Protein AF-A0A227IZM8-F1 (afdb_monomer_lite)

Radius of gyration: 17.59 Å; chains: 1; bounding box: 31×34×51 Å

Organism: Vibrio parahaemolyticus (NCBI:txid670)

pLDDT: mean 95.4, std 5.07, range [63.09, 98.56]

InterPro domains:
  IPR001900 Ribonuclease II/R [PF00773] (30-90)
  IPR012340 Nucleic acid-binding, OB-fold [SSF50249] (1-90)
  IPR050180 RNR Ribonuclease [PTHR23355] (1-90)

Foldseek 3Di:
DPADPDDDPQQVVLVVVDDPDDDPVNCPPDDDPVVAPWDADDDPPDDDRFWTKGKDADPVRDMDIDIDGPPVCVSDPPPGSNNVVVVVRD

Secondary structure (DSSP, 8-state):
--------HHHHHHHHTS-SS--GGGGTTS---TTS--B----TT-----EEEEEEE-TTS-EEEEEEE--HHHHS-TTSHHHHHHHHH-

Structure (mmCIF, N/CA/C/O backbone):
data_AF-A0A227IZM8-F1
#
_entry.id   AF-A0A227IZM8-F1
#
loop_
_atom_site.group_PDB
_atom_site.id
_atom_site.type_symbol
_atom_site.label_atom_id
_atom_site.label_alt_id
_atom_site.label_comp_id
_atom_site.label_asym_id
_atom_site.label_entity_id
_atom_site.label_seq_id
_atom_site.pdbx_PDB_ins_code
_atom_site.Cartn_x
_atom_site.Cartn_y
_atom_site.Cartn_z
_atom_site.occupancy
_atom_site.B_iso_or_equiv
_atom_site.auth_seq_id
_atom_site.auth_comp_id
_atom_site.auth_asym_id
_atom_site.auth_atom_id
_atom_site.pdbx_PDB_model_num
ATOM 1 N N . HIS A 1 1 ? 13.481 17.273 -20.364 1.00 63.09 1 HIS A N 1
ATOM 2 C CA . HIS A 1 1 ? 14.270 16.994 -19.147 1.00 63.09 1 HIS A CA 1
ATOM 3 C C . HIS A 1 1 ? 14.918 15.599 -19.128 1.00 63.09 1 HIS A C 1
ATOM 5 O O . HIS A 1 1 ? 15.300 15.165 -18.060 1.00 63.09 1 HIS A O 1
ATOM 11 N N . GLY A 1 2 ? 15.102 14.901 -20.264 1.00 77.00 2 GLY A N 1
ATOM 12 C CA . GLY A 1 2 ? 15.825 13.612 -20.278 1.00 77.00 2 GLY A CA 1
ATOM 13 C C . GLY A 1 2 ? 15.143 12.447 -19.542 1.00 77.00 2 GLY A C 1
ATOM 14 O O . GLY A 1 2 ? 15.773 11.418 -19.356 1.00 77.00 2 GLY A O 1
ATOM 15 N N . ILE A 1 3 ? 13.878 12.608 -19.139 1.00 79.00 3 ILE A N 1
ATOM 16 C CA . ILE A 1 3 ? 13.084 11.580 -18.458 1.00 79.00 3 ILE A CA 1
ATOM 17 C C . ILE A 1 3 ? 12.716 10.497 -19.473 1.00 79.00 3 ILE A C 1
ATOM 19 O O . ILE A 1 3 ? 12.194 10.817 -20.544 1.00 79.00 3 ILE A O 1
ATOM 23 N N . ASN A 1 4 ? 12.987 9.239 -19.129 1.00 83.00 4 ASN A N 1
ATOM 24 C CA . ASN A 1 4 ? 12.561 8.089 -19.915 1.00 83.00 4 ASN A CA 1
ATOM 25 C C . ASN A 1 4 ? 11.097 7.755 -19.591 1.00 83.00 4 ASN A C 1
ATOM 27 O O . ASN A 1 4 ? 10.762 7.393 -18.464 1.00 83.00 4 ASN A O 1
ATOM 31 N N . ASP A 1 5 ? 10.216 7.879 -20.577 1.00 89.12 5 ASP A N 1
ATOM 32 C CA . ASP A 1 5 ? 8.787 7.575 -20.463 1.00 89.12 5 ASP A CA 1
ATOM 33 C C . ASP A 1 5 ? 8.453 6.117 -20.814 1.00 89.12 5 ASP A C 1
ATOM 35 O O . ASP A 1 5 ? 7.304 5.692 -20.685 1.00 89.12 5 ASP A O 1
ATOM 39 N N . LYS A 1 6 ? 9.450 5.334 -21.239 1.00 93.81 6 LYS A N 1
ATOM 40 C CA . LYS A 1 6 ? 9.298 3.925 -21.602 1.00 93.81 6 LYS A CA 1
ATOM 41 C C . LYS A 1 6 ? 9.875 3.024 -20.530 1.00 93.81 6 LYS A C 1
ATOM 43 O O . LYS A 1 6 ? 10.868 3.365 -19.899 1.00 93.81 6 LYS A O 1
ATOM 48 N N . TRP A 1 7 ? 9.256 1.863 -20.378 1.00 95.44 7 TRP A N 1
ATOM 49 C CA . TRP A 1 7 ? 9.699 0.804 -19.484 1.00 95.44 7 TRP A CA 1
ATOM 50 C C . TRP A 1 7 ? 10.363 -0.302 -20.294 1.00 95.44 7 TRP A C 1
ATOM 52 O O . TRP A 1 7 ? 9.838 -0.706 -21.338 1.00 95.44 7 TRP A O 1
ATOM 62 N N . ASP A 1 8 ? 11.499 -0.792 -19.811 1.00 95.88 8 ASP A N 1
ATOM 63 C CA . ASP A 1 8 ? 12.181 -1.925 -20.423 1.00 95.88 8 ASP A CA 1
ATOM 64 C C . ASP A 1 8 ? 11.382 -3.217 -20.231 1.00 95.88 8 ASP A C 1
ATOM 66 O O . ASP A 1 8 ? 10.613 -3.378 -19.279 1.00 95.88 8 ASP A O 1
ATOM 70 N N . LYS A 1 9 ? 11.572 -4.167 -21.153 1.00 97.25 9 LYS A N 1
ATOM 71 C CA . LYS A 1 9 ? 10.835 -5.434 -21.141 1.00 97.25 9 LYS A CA 1
ATOM 72 C C . LYS A 1 9 ? 11.017 -6.194 -19.825 1.00 97.25 9 LYS A C 1
ATOM 74 O O . LYS A 1 9 ? 10.030 -6.665 -19.276 1.00 97.25 9 LYS A O 1
ATOM 79 N N . ASP A 1 10 ? 12.241 -6.267 -19.310 1.00 96.88 10 ASP A N 1
ATOM 80 C CA . ASP A 1 10 ? 12.535 -7.015 -18.083 1.00 96.88 10 ASP A CA 1
ATOM 81 C C . ASP A 1 10 ? 11.818 -6.415 -16.858 1.00 96.88 10 ASP A C 1
ATOM 83 O O . ASP A 1 10 ? 11.393 -7.146 -15.966 1.00 96.88 10 ASP A O 1
ATOM 87 N N . VAL A 1 11 ? 11.606 -5.092 -16.845 1.00 97.12 11 VAL A N 1
ATOM 88 C CA . VAL A 1 11 ? 10.834 -4.388 -15.806 1.00 97.12 11 VAL A CA 1
ATOM 89 C C . VAL A 1 11 ? 9.350 -4.745 -15.907 1.00 97.12 11 VAL A C 1
ATOM 91 O O . VAL A 1 11 ? 8.713 -5.068 -14.904 1.00 97.12 11 VAL A O 1
ATOM 94 N N . LEU A 1 12 ? 8.795 -4.726 -17.123 1.00 97.12 12 LEU A N 1
ATOM 95 C CA . LEU A 1 12 ? 7.395 -5.085 -17.368 1.00 97.12 12 LEU A CA 1
ATOM 96 C C . LEU A 1 12 ? 7.113 -6.557 -17.053 1.00 97.12 12 LEU A C 1
ATOM 98 O O . LEU A 1 12 ? 6.077 -6.863 -16.461 1.00 97.12 12 LEU A O 1
ATOM 102 N N . ASP A 1 13 ? 8.025 -7.455 -17.423 1.00 97.19 13 ASP A N 1
ATOM 103 C CA . ASP A 1 13 ? 7.914 -8.886 -17.149 1.00 97.19 13 ASP A CA 1
ATOM 104 C C . ASP A 1 13 ? 7.992 -9.148 -15.630 1.00 97.19 13 ASP A C 1
ATOM 106 O O . ASP A 1 13 ? 7.179 -9.909 -15.103 1.00 97.19 13 ASP A O 1
ATOM 110 N N . ALA A 1 14 ? 8.889 -8.460 -14.906 1.00 96.44 14 ALA A N 1
ATOM 111 C CA . ALA A 1 14 ? 8.975 -8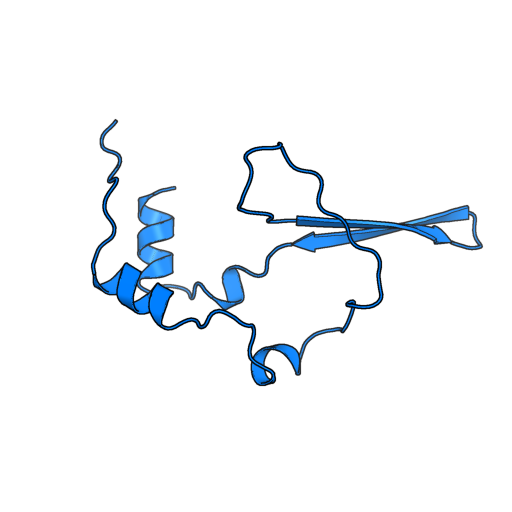.536 -13.445 1.00 96.44 14 ALA A CA 1
ATOM 112 C C . ALA A 1 14 ? 7.695 -8.035 -12.754 1.00 96.44 14 ALA A C 1
ATOM 114 O O . ALA A 1 14 ? 7.178 -8.708 -11.863 1.00 96.44 14 ALA A O 1
ATOM 115 N N . ALA A 1 15 ? 7.139 -6.900 -13.189 1.00 96.00 15 ALA A N 1
ATOM 116 C CA . ALA A 1 15 ? 5.882 -6.378 -12.648 1.00 96.00 15 ALA A CA 1
ATOM 117 C C . ALA A 1 15 ? 4.692 -7.306 -12.949 1.00 96.00 15 ALA A C 1
ATOM 119 O O . ALA A 1 15 ? 3.872 -7.573 -12.074 1.00 96.00 15 ALA A O 1
ATOM 120 N N . SER A 1 16 ? 4.615 -7.834 -14.173 1.00 95.50 16 SER A N 1
ATOM 121 C CA . SER A 1 16 ? 3.520 -8.709 -14.619 1.00 95.50 16 SER A CA 1
ATOM 122 C C . SER A 1 16 ? 3.547 -10.093 -13.968 1.00 95.50 16 SER A C 1
ATOM 124 O O . SER A 1 16 ? 2.551 -10.815 -14.023 1.00 95.50 16 SER A O 1
ATOM 126 N N . ALA A 1 17 ? 4.674 -10.483 -13.365 1.00 94.56 17 ALA A N 1
ATOM 127 C CA . ALA A 1 17 ? 4.769 -11.705 -12.577 1.00 94.56 17 ALA A CA 1
ATOM 128 C C . ALA A 1 17 ? 3.943 -11.625 -11.283 1.00 94.56 17 ALA A C 1
ATOM 130 O O . ALA A 1 17 ? 3.546 -12.664 -10.750 1.00 94.56 17 ALA A O 1
ATOM 131 N N . PHE A 1 18 ? 3.653 -10.416 -10.793 1.00 92.56 18 PHE A N 1
ATOM 132 C CA . PHE A 1 18 ? 2.706 -10.222 -9.704 1.00 92.56 18 PHE A CA 1
ATOM 133 C C . PHE A 1 18 ? 1.269 -10.330 -10.227 1.00 92.56 18 PHE A C 1
ATOM 135 O O . PHE A 1 18 ? 0.894 -9.739 -11.239 1.00 92.56 18 PHE A O 1
ATOM 142 N N . GLY A 1 19 ? 0.448 -11.117 -9.531 1.00 90.81 19 GLY A N 1
ATOM 143 C CA . GLY A 1 19 ? -0.968 -11.263 -9.852 1.00 90.81 19 GLY A CA 1
ATOM 144 C C . GLY A 1 19 ? -1.803 -10.049 -9.434 1.00 90.81 19 GLY A C 1
ATOM 145 O O . GLY A 1 19 ? -1.325 -9.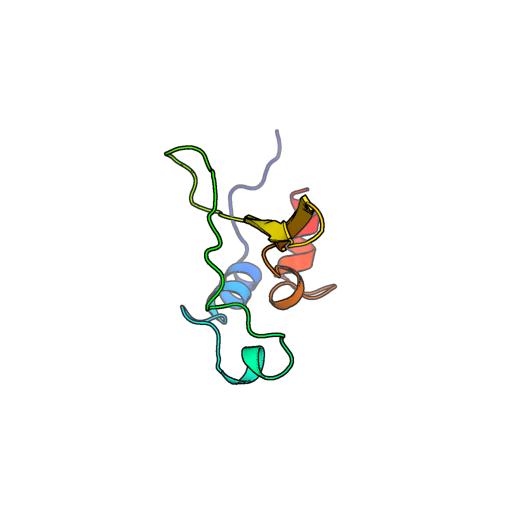096 -8.828 1.00 90.81 19 GLY A O 1
ATOM 146 N N . SER A 1 20 ? -3.108 -10.113 -9.692 1.00 93.69 20 SER A N 1
ATOM 147 C CA . SER A 1 20 ? -4.055 -9.057 -9.305 1.00 93.69 20 SER A CA 1
ATOM 148 C C . SER A 1 20 ? -4.513 -9.130 -7.842 1.00 93.69 20 SER A C 1
ATOM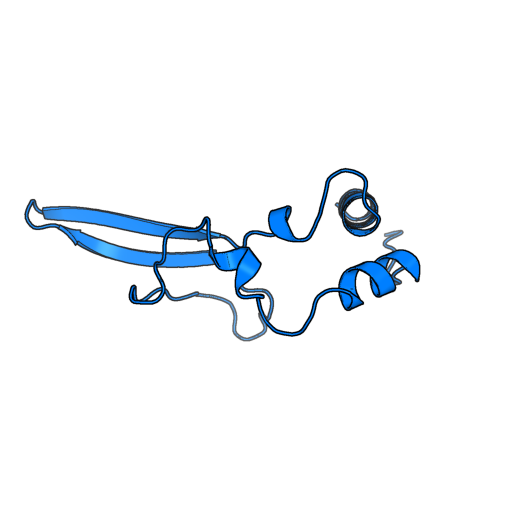 150 O O . SER A 1 20 ? -5.427 -8.402 -7.458 1.00 93.69 20 SER A O 1
ATOM 152 N N . GLN A 1 21 ? -3.984 -10.066 -7.050 1.00 95.62 21 GLN A N 1
ATOM 153 C CA . GLN A 1 21 ? -4.392 -10.342 -5.671 1.00 95.62 21 GLN A CA 1
ATOM 154 C C . GLN A 1 21 ? -3.171 -10.712 -4.827 1.00 95.62 21 GLN A C 1
ATOM 156 O O . GLN A 1 21 ? -2.262 -11.379 -5.314 1.00 95.62 21 GLN A O 1
ATOM 161 N N . VAL A 1 22 ? -3.195 -10.339 -3.545 1.00 95.75 22 VAL A N 1
ATOM 162 C CA . VAL A 1 22 ? -2.178 -10.760 -2.571 1.00 95.75 22 VAL A CA 1
ATOM 163 C C . VAL A 1 22 ? -2.377 -12.237 -2.237 1.00 95.75 22 VAL A C 1
ATOM 165 O O . VAL A 1 22 ? -3.457 -12.628 -1.776 1.00 95.75 22 VAL A O 1
ATOM 168 N N . GLU A 1 23 ? -1.340 -13.049 -2.431 1.00 95.12 23 GLU A N 1
ATOM 169 C CA . GLU A 1 23 ? -1.391 -14.486 -2.162 1.00 95.12 23 GLU A CA 1
ATOM 170 C C . GLU A 1 23 ? -1.499 -14.786 -0.656 1.00 95.12 23 GLU A C 1
ATOM 172 O O . GLU A 1 23 ? -0.986 -14.055 0.190 1.00 95.12 23 GLU A O 1
ATOM 177 N N . GLU A 1 24 ? -2.140 -15.901 -0.288 1.00 95.31 24 GLU A N 1
ATOM 178 C CA . GLU A 1 24 ? -2.328 -16.278 1.127 1.00 95.31 24 GLU A CA 1
ATOM 179 C C . GLU A 1 24 ? -1.004 -16.517 1.868 1.00 95.31 24 GLU A C 1
ATOM 181 O O . GLU A 1 24 ? -0.874 -16.194 3.053 1.00 95.31 24 GLU A O 1
ATOM 186 N N . LYS A 1 25 ? 0.018 -17.025 1.168 1.00 94.94 25 LYS A N 1
ATOM 187 C CA . LYS A 1 25 ? 1.352 -17.211 1.756 1.00 94.94 25 LYS A CA 1
ATOM 188 C C . LYS A 1 25 ? 1.965 -15.888 2.226 1.00 94.94 25 LYS A C 1
ATOM 190 O O . LYS A 1 25 ? 2.585 -15.858 3.287 1.00 94.94 25 LYS A O 1
ATOM 195 N N . ASP A 1 26 ? 1.714 -14.791 1.514 1.00 94.88 26 ASP A N 1
ATOM 196 C CA . ASP A 1 26 ? 2.307 -13.482 1.805 1.00 94.88 26 ASP A CA 1
ATOM 197 C C . ASP A 1 26 ? 1.613 -12.777 2.989 1.00 94.88 26 ASP A C 1
ATOM 199 O O . ASP A 1 26 ? 2.109 -11.769 3.502 1.00 94.88 26 ASP A O 1
ATOM 203 N N . LYS A 1 27 ? 0.498 -13.344 3.480 1.00 96.31 27 LYS A N 1
ATOM 204 C CA . LYS A 1 27 ? -0.259 -12.879 4.658 1.00 96.31 27 LYS A CA 1
ATOM 205 C C . LYS A 1 27 ? 0.170 -13.561 5.962 1.00 96.31 27 LYS A C 1
ATOM 207 O O . LYS A 1 27 ? -0.043 -13.006 7.035 1.00 96.31 27 LYS A O 1
ATOM 212 N N . THR A 1 28 ? 0.793 -14.742 5.895 1.00 93.19 28 THR A N 1
ATOM 213 C CA . THR A 1 28 ? 0.966 -15.649 7.053 1.00 93.19 28 THR A CA 1
ATOM 214 C C . THR A 1 28 ? 1.821 -15.069 8.191 1.00 93.19 28 THR A C 1
ATOM 216 O O . THR A 1 28 ? 1.607 -15.403 9.353 1.00 93.19 28 THR A O 1
ATOM 219 N N . SER A 1 29 ? 2.776 -14.185 7.897 1.00 93.38 29 SER A N 1
ATOM 220 C CA . SER A 1 29 ? 3.671 -13.583 8.903 1.00 93.38 29 SER A CA 1
ATOM 221 C C . SER A 1 29 ? 3.339 -12.122 9.224 1.00 93.38 29 SER A C 1
ATOM 223 O O . SER A 1 29 ? 4.204 -11.384 9.695 1.00 93.38 29 SER A O 1
ATOM 225 N N . ARG A 1 30 ? 2.103 -11.688 8.954 1.00 96.81 30 ARG A N 1
ATOM 226 C CA . ARG A 1 30 ? 1.649 -10.308 9.163 1.00 96.81 30 ARG A CA 1
ATOM 227 C C . ARG A 1 30 ? 0.623 -10.236 10.288 1.00 96.81 30 ARG A C 1
ATOM 229 O O . ARG A 1 30 ? -0.111 -11.185 10.544 1.00 96.81 30 ARG A O 1
ATOM 236 N N . VAL A 1 31 ? 0.570 -9.085 10.952 1.00 97.12 31 VAL A N 1
ATOM 237 C CA . VAL A 1 31 ? -0.518 -8.785 11.886 1.00 97.12 31 VAL A CA 1
ATOM 238 C C . VAL A 1 31 ? -1.768 -8.469 11.073 1.00 97.12 31 VAL A C 1
ATOM 240 O O . VAL A 1 31 ? -1.713 -7.660 10.148 1.00 97.12 31 VAL A O 1
ATOM 243 N N . ASP A 1 32 ? -2.880 -9.113 11.412 1.00 97.44 32 ASP A N 1
ATOM 244 C CA . ASP A 1 32 ? -4.149 -8.891 10.732 1.00 97.44 32 ASP A CA 1
ATOM 245 C C . ASP A 1 32 ? -4.878 -7.680 11.321 1.00 97.44 32 ASP A C 1
ATOM 247 O O . ASP A 1 32 ? -5.267 -7.678 12.489 1.00 97.44 32 ASP A O 1
ATOM 251 N N . TYR A 1 33 ? -5.050 -6.648 10.498 1.00 97.50 33 TYR A N 1
ATOM 252 C CA . TYR A 1 33 ? -5.766 -5.423 10.846 1.00 97.50 33 TYR A CA 1
ATOM 253 C C . TYR A 1 33 ? -6.972 -5.157 9.938 1.00 97.50 33 TYR A C 1
ATOM 255 O O . TYR A 1 33 ? -7.475 -4.036 9.914 1.00 97.50 33 TYR A O 1
ATOM 263 N N . ARG A 1 34 ? -7.452 -6.160 9.192 1.00 97.25 34 ARG A N 1
ATOM 264 C CA . ARG A 1 34 ? -8.540 -5.983 8.211 1.00 97.25 34 ARG A CA 1
ATOM 265 C C . ARG A 1 34 ? -9.866 -5.521 8.824 1.00 97.25 34 ARG A C 1
ATOM 267 O O . ARG A 1 34 ? -10.660 -4.907 8.124 1.00 97.25 34 ARG A O 1
ATOM 274 N N . ASP A 1 35 ? -10.078 -5.778 10.113 1.00 97.94 35 ASP A N 1
ATOM 275 C CA . ASP A 1 35 ? -11.276 -5.350 10.846 1.00 97.94 35 ASP A CA 1
ATOM 276 C C . ASP A 1 35 ? -11.194 -3.899 11.363 1.00 97.94 35 ASP A C 1
ATOM 278 O O . ASP A 1 35 ? -12.180 -3.368 11.879 1.00 97.94 35 ASP A O 1
ATOM 282 N N . LEU A 1 36 ? -10.031 -3.240 11.260 1.00 97.81 36 LEU A N 1
ATOM 283 C CA . LEU A 1 36 ? -9.892 -1.831 11.630 1.00 97.81 36 LEU A CA 1
ATOM 284 C C . LEU A 1 36 ? -10.363 -0.929 10.477 1.00 97.81 36 LEU A C 1
ATOM 286 O O . LEU A 1 36 ? -10.002 -1.180 9.325 1.00 97.81 36 LEU A O 1
ATOM 290 N N . PRO A 1 37 ? -11.116 0.151 10.756 1.00 97.88 37 PRO A N 1
ATOM 291 C CA . PRO A 1 37 ? -11.695 1.002 9.721 1.00 97.88 37 PRO A CA 1
ATOM 292 C C . PRO A 1 37 ? -10.674 2.030 9.213 1.00 97.88 37 PRO A C 1
ATOM 294 O O . PRO A 1 37 ? -10.806 3.232 9.440 1.00 97.88 37 PRO A O 1
ATOM 297 N N . PHE A 1 38 ? -9.632 1.540 8.545 1.00 98.56 38 PHE A N 1
ATOM 298 C CA . PHE A 1 38 ? -8.690 2.377 7.812 1.00 98.56 38 PHE A CA 1
ATOM 299 C C . PHE A 1 38 ? -9.379 3.111 6.661 1.00 98.56 38 PHE A C 1
ATOM 301 O O . PHE A 1 38 ? -10.248 2.558 5.984 1.00 98.56 38 PHE A O 1
ATOM 308 N N . VAL A 1 39 ? -8.947 4.345 6.422 1.00 98.19 39 VAL A N 1
ATOM 309 C CA . VAL A 1 39 ? -9.334 5.152 5.260 1.00 98.19 39 VAL A CA 1
ATOM 310 C C . VAL A 1 39 ? -8.091 5.752 4.615 1.00 98.19 39 VAL A C 1
ATOM 312 O O . VAL A 1 39 ? -7.106 6.008 5.309 1.00 98.19 39 VAL A O 1
ATOM 315 N N . THR A 1 40 ? -8.154 6.001 3.310 1.00 98.31 40 THR A N 1
ATOM 316 C CA . THR A 1 40 ? -7.194 6.849 2.590 1.00 98.31 40 THR A CA 1
ATOM 317 C C . THR A 1 40 ? -7.873 8.185 2.281 1.00 98.31 40 THR A C 1
ATOM 319 O O . THR A 1 40 ? -9.109 8.270 2.250 1.00 98.31 40 THR A O 1
ATOM 322 N N . ILE A 1 41 ? -7.093 9.257 2.172 1.00 97.81 41 ILE A N 1
ATOM 323 C CA . ILE A 1 41 ? -7.602 10.610 1.928 1.00 97.81 41 ILE A CA 1
ATOM 324 C C . ILE A 1 41 ? -6.714 11.238 0.862 1.00 97.81 41 ILE A C 1
ATOM 326 O O . ILE A 1 41 ? -5.663 11.797 1.165 1.00 97.81 41 ILE A O 1
ATOM 330 N N . ASP A 1 42 ? -7.174 11.162 -0.380 1.00 97.38 42 ASP A N 1
ATOM 331 C CA . ASP A 1 42 ? -6.387 11.475 -1.567 1.00 97.38 42 ASP A CA 1
ATOM 332 C C . ASP A 1 42 ? -7.149 12.434 -2.490 1.00 97.38 42 ASP A C 1
ATOM 334 O O . ASP A 1 42 ? -8.342 12.690 -2.306 1.00 97.38 42 ASP A O 1
ATOM 338 N N . GLY A 1 43 ? -6.458 12.990 -3.487 1.00 97.38 43 GLY A N 1
ATOM 339 C CA . GLY A 1 43 ? -7.107 13.792 -4.526 1.00 97.38 43 GLY A CA 1
ATOM 340 C C . GLY A 1 43 ? -7.979 12.939 -5.453 1.00 97.38 43 GLY A C 1
ATOM 341 O O . GLY A 1 43 ? -7.683 11.771 -5.681 1.00 97.38 43 GLY A O 1
ATOM 342 N N . ASP A 1 44 ? -9.011 13.545 -6.044 1.00 96.31 44 ASP A N 1
ATOM 343 C CA . ASP A 1 44 ? -10.019 12.843 -6.861 1.00 96.31 44 ASP A CA 1
ATOM 344 C C . ASP A 1 44 ? -9.438 12.037 -8.045 1.00 96.31 44 ASP A C 1
ATOM 346 O O . ASP A 1 44 ? -10.034 11.048 -8.471 1.00 96.31 44 ASP A O 1
ATOM 350 N N . ASP A 1 45 ? -8.275 12.441 -8.569 1.00 96.25 45 ASP A N 1
ATOM 351 C CA . ASP A 1 45 ? -7.600 11.789 -9.701 1.00 96.25 45 ASP A CA 1
ATOM 352 C C . ASP A 1 45 ? -6.523 10.762 -9.283 1.00 96.25 45 ASP A C 1
ATOM 354 O O . ASP A 1 45 ? -5.905 10.135 -10.154 1.00 96.25 45 ASP A O 1
ATOM 358 N N . ALA A 1 46 ? -6.274 10.589 -7.979 1.00 95.69 46 ALA A N 1
ATOM 359 C CA . ALA A 1 46 ? -5.255 9.677 -7.459 1.00 95.69 46 ALA A CA 1
ATOM 360 C C . ALA A 1 46 ? -5.631 8.204 -7.694 1.00 95.69 46 ALA A C 1
ATOM 362 O O . ALA A 1 46 ? -6.805 7.821 -7.668 1.00 95.69 46 ALA A O 1
ATOM 363 N N . LYS A 1 47 ? -4.623 7.363 -7.946 1.00 93.00 47 LYS A N 1
ATOM 364 C CA . LYS A 1 47 ? -4.802 5.912 -8.187 1.00 93.00 47 LYS A CA 1
ATOM 365 C C . LYS A 1 47 ? -3.829 5.041 -7.392 1.00 93.00 47 LYS A C 1
ATOM 367 O O . LYS A 1 47 ? -3.945 3.817 -7.409 1.00 93.00 47 LYS A O 1
ATOM 372 N N . ASP A 1 48 ? -2.880 5.681 -6.738 1.00 94.62 48 ASP A N 1
ATOM 373 C CA . ASP A 1 48 ? -1.723 5.176 -6.025 1.00 94.62 48 ASP A CA 1
ATOM 374 C C . ASP A 1 48 ? -1.860 5.550 -4.545 1.00 94.62 48 ASP A C 1
ATOM 376 O O . ASP A 1 48 ? -1.284 6.515 -4.061 1.00 94.62 48 ASP A O 1
ATOM 380 N N . PHE A 1 49 ? -2.708 4.802 -3.835 1.00 95.31 49 PHE A N 1
ATOM 381 C CA . PHE A 1 49 ? -2.974 5.029 -2.415 1.00 95.31 49 PHE A CA 1
ATOM 382 C C . PHE A 1 49 ? -1.880 4.378 -1.560 1.00 95.31 49 PHE A C 1
ATOM 384 O O . PHE A 1 49 ? -1.951 3.185 -1.242 1.00 95.31 49 PHE A O 1
ATOM 391 N N . ASP A 1 50 ? -0.856 5.156 -1.214 1.00 97.06 50 ASP A N 1
ATOM 392 C CA . ASP A 1 50 ? 0.333 4.663 -0.509 1.00 97.06 50 ASP A CA 1
ATOM 393 C C . ASP A 1 50 ? 0.168 4.591 1.011 1.00 97.06 50 ASP A C 1
ATOM 395 O O . ASP A 1 50 ? 0.925 3.881 1.679 1.00 97.06 50 ASP A O 1
ATOM 399 N N . ASP A 1 51 ? -0.815 5.288 1.576 1.00 97.94 51 ASP A N 1
ATOM 400 C CA . ASP A 1 51 ? -1.066 5.302 3.010 1.00 97.94 51 ASP A CA 1
ATOM 401 C C . ASP A 1 51 ? -2.547 5.205 3.383 1.00 97.94 51 ASP A C 1
ATOM 403 O O . ASP A 1 51 ? -3.453 5.535 2.621 1.00 97.94 51 ASP A O 1
ATOM 407 N N . ALA A 1 52 ? -2.790 4.706 4.594 1.00 98.50 52 ALA A N 1
ATOM 408 C CA . ALA A 1 52 ? -4.103 4.664 5.211 1.00 98.50 52 ALA A CA 1
ATOM 409 C C . ALA A 1 52 ? -4.007 4.980 6.704 1.00 98.50 52 ALA A C 1
ATOM 411 O O . ALA A 1 52 ? -3.082 4.551 7.403 1.00 98.50 52 ALA A O 1
ATOM 412 N N . VAL A 1 53 ? -5.006 5.687 7.227 1.00 98.50 53 VAL A N 1
ATOM 413 C CA . VAL A 1 53 ? -5.036 6.141 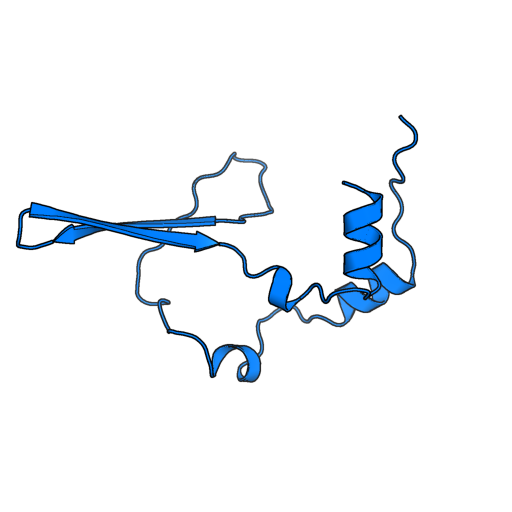8.620 1.00 98.50 53 VAL A CA 1
ATOM 414 C C . VAL A 1 53 ? -6.262 5.627 9.362 1.00 98.50 53 VAL A C 1
ATOM 416 O O . VAL A 1 53 ? -7.356 5.512 8.812 1.00 98.50 53 VAL A O 1
ATOM 419 N N . TYR A 1 54 ? -6.078 5.326 10.644 1.00 98.56 54 TYR A N 1
ATOM 420 C CA . TYR A 1 54 ? -7.164 5.026 11.574 1.00 98.56 54 TYR A CA 1
ATOM 421 C C . TYR A 1 54 ? -6.804 5.544 12.965 1.00 98.56 54 TYR A C 1
ATOM 423 O O . TYR A 1 54 ? -5.728 5.250 13.486 1.00 98.56 54 TYR A O 1
ATOM 431 N N . GLY A 1 55 ? -7.702 6.307 13.584 1.00 97.81 55 GLY A N 1
ATOM 432 C CA . GLY A 1 55 ? -7.495 6.867 14.915 1.00 97.81 55 GLY A CA 1
ATOM 433 C C . GLY A 1 55 ? -8.715 6.688 15.807 1.00 97.81 55 GLY A C 1
ATOM 434 O O . GLY A 1 55 ? -9.843 6.883 15.361 1.00 97.81 55 GLY A O 1
ATOM 435 N N . TYR A 1 56 ? -8.491 6.363 17.080 1.00 97.62 56 TYR A N 1
ATOM 436 C CA . TYR A 1 56 ? -9.546 6.340 18.095 1.00 97.62 56 TYR A CA 1
ATOM 437 C C . TYR A 1 56 ? -9.032 6.819 19.456 1.00 97.62 56 TYR A C 1
ATOM 439 O O . TYR A 1 56 ? -7.839 6.722 19.764 1.00 97.62 56 TYR A O 1
ATOM 447 N N . GLN A 1 57 ? -9.946 7.339 20.276 1.00 98.06 57 GLN A N 1
ATOM 448 C CA . GLN A 1 57 ? -9.648 7.733 21.648 1.00 98.06 57 GLN A CA 1
ATOM 449 C C . GLN A 1 57 ? -9.718 6.512 22.574 1.00 98.06 57 GLN A C 1
ATOM 451 O O . GLN A 1 57 ? -10.663 5.729 22.526 1.00 98.06 57 GLN A O 1
ATOM 456 N N . MET A 1 58 ? -8.701 6.346 23.408 1.00 97.75 58 MET A N 1
ATOM 457 C CA . MET A 1 58 ? -8.599 5.309 24.429 1.00 97.75 58 MET A CA 1
ATOM 458 C C . MET A 1 58 ? -9.323 5.734 25.715 1.00 97.75 58 MET A C 1
ATOM 460 O O . MET A 1 58 ? -9.518 6.924 25.964 1.00 97.75 58 MET A O 1
ATOM 464 N N . ASP A 1 59 ? -9.630 4.770 26.586 1.00 97.19 59 ASP A N 1
ATOM 465 C CA . ASP A 1 59 ? -10.344 4.997 27.857 1.00 97.19 59 ASP A CA 1
ATOM 466 C C . ASP A 1 59 ? -9.661 6.014 28.787 1.00 97.19 59 ASP A C 1
ATOM 468 O O . ASP A 1 59 ? -10.310 6.677 29.592 1.00 97.19 59 ASP A O 1
ATOM 472 N N . ASN A 1 60 ? -8.339 6.167 28.674 1.00 97.00 60 ASN A N 1
ATOM 473 C CA . ASN A 1 60 ? -7.550 7.128 29.447 1.00 97.00 60 ASN A CA 1
ATOM 474 C C . ASN A 1 60 ? -7.531 8.547 28.839 1.00 97.00 60 ASN A C 1
ATOM 476 O O . ASN A 1 60 ? -6.765 9.399 29.291 1.00 97.00 60 ASN A O 1
ATOM 480 N N . GLY A 1 61 ? -8.328 8.795 27.797 1.00 97.31 61 GLY A N 1
ATOM 481 C CA . GLY A 1 61 ? -8.431 10.076 27.103 1.00 97.31 61 GLY A CA 1
ATOM 482 C C . GLY A 1 61 ? -7.339 10.339 26.060 1.00 97.31 61 GLY A C 1
ATOM 483 O O . GLY A 1 61 ? -7.436 11.338 25.344 1.00 97.31 61 GLY A O 1
ATOM 484 N N . GLN A 1 62 ? -6.329 9.470 25.935 1.00 98.25 62 GLN A N 1
ATOM 485 C CA . GLN A 1 62 ? -5.291 9.570 24.903 1.00 98.25 62 GLN A CA 1
ATOM 486 C C . GLN A 1 62 ? -5.789 9.040 23.555 1.00 98.25 62 GLN A C 1
ATOM 488 O O . GLN A 1 62 ? -6.779 8.321 23.488 1.00 98.25 62 GLN A O 1
ATOM 493 N N . TRP A 1 63 ? -5.084 9.364 22.474 1.00 97.88 63 TRP A N 1
ATOM 494 C CA . TRP A 1 63 ? -5.383 8.839 21.144 1.00 97.88 63 TRP A CA 1
ATOM 495 C C . TRP A 1 63 ? -4.414 7.735 20.757 1.00 97.88 63 TRP A C 1
ATOM 497 O O . TRP A 1 63 ? -3.210 7.838 21.000 1.00 97.88 63 TRP A O 1
ATOM 507 N N . LYS A 1 64 ? -4.943 6.714 20.087 1.00 98.00 64 LYS A N 1
ATOM 508 C CA . LYS A 1 64 ? -4.144 5.756 19.334 1.00 98.00 64 LYS A CA 1
ATOM 509 C C . LYS A 1 64 ? -4.342 6.028 17.852 1.00 98.00 64 LYS A C 1
ATOM 511 O O . LYS A 1 64 ? -5.474 6.017 17.378 1.00 98.00 64 LYS A O 1
ATOM 516 N N . LEU A 1 65 ? -3.239 6.262 17.151 1.00 98.12 65 LEU A N 1
ATOM 517 C CA . LEU A 1 65 ? -3.198 6.456 15.707 1.00 98.12 65 LEU A CA 1
ATOM 518 C C . LEU A 1 65 ? -2.462 5.282 15.066 1.00 98.12 65 LEU A C 1
ATOM 520 O O . LEU A 1 65 ? -1.378 4.902 15.510 1.00 98.12 65 LEU A O 1
ATOM 524 N N . PHE A 1 66 ? -3.052 4.742 14.012 1.00 98.50 66 PHE A N 1
ATOM 525 C CA . PHE A 1 66 ? -2.417 3.836 13.076 1.00 98.50 66 PHE A CA 1
ATOM 526 C C . PHE A 1 66 ? -2.167 4.582 11.772 1.00 98.50 66 PHE A C 1
ATOM 528 O O . PHE A 1 66 ? -3.057 5.264 11.265 1.00 98.50 66 PHE A O 1
ATOM 535 N N . VAL A 1 67 ? -0.962 4.403 11.241 1.00 98.38 67 VAL A N 1
ATOM 536 C CA . VAL A 1 67 ? -0.575 4.812 9.893 1.00 98.38 67 VAL A CA 1
ATOM 537 C C . VAL A 1 67 ? -0.075 3.549 9.204 1.00 98.38 67 VAL A C 1
ATOM 539 O O . VAL A 1 67 ? 0.939 2.982 9.615 1.00 98.38 67 VAL A O 1
ATOM 542 N N . ALA A 1 68 ? -0.836 3.054 8.236 1.00 98.38 68 ALA A N 1
ATOM 543 C CA . ALA A 1 68 ? -0.474 1.915 7.407 1.00 98.38 68 ALA A CA 1
ATOM 544 C C . ALA A 1 68 ? 0.116 2.444 6.101 1.00 98.38 68 ALA A C 1
ATOM 546 O O . ALA A 1 68 ? -0.502 3.287 5.469 1.00 98.38 68 ALA A O 1
ATOM 547 N N . ILE A 1 69 ? 1.295 1.960 5.718 1.00 98.31 69 ILE A N 1
ATOM 548 C CA . ILE A 1 69 ? 1.979 2.343 4.477 1.00 98.31 69 ILE A CA 1
ATOM 549 C C . ILE A 1 69 ? 2.020 1.126 3.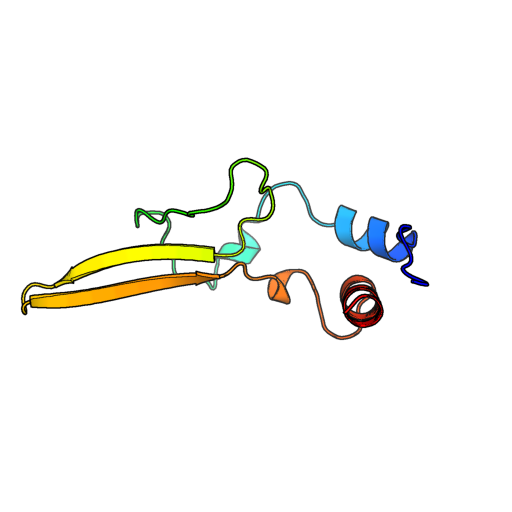555 1.00 98.31 69 ILE A C 1
ATOM 551 O O . ILE A 1 69 ? 2.205 -0.000 4.034 1.00 98.31 69 ILE A O 1
ATOM 555 N N . ALA A 1 70 ? 1.865 1.344 2.252 1.00 97.81 70 ALA A N 1
ATOM 556 C CA . ALA A 1 70 ? 2.044 0.328 1.231 1.00 97.81 70 ALA A CA 1
ATOM 557 C C . ALA A 1 70 ? 3.416 -0.344 1.389 1.00 97.81 70 ALA A C 1
ATOM 559 O O . ALA A 1 70 ? 4.466 0.299 1.418 1.00 97.81 70 ALA A O 1
ATOM 560 N N . ASP A 1 71 ? 3.419 -1.671 1.497 1.00 97.31 71 ASP A N 1
ATOM 561 C CA . ASP A 1 71 ? 4.650 -2.445 1.659 1.00 97.31 71 ASP A CA 1
ATOM 562 C C . ASP A 1 71 ? 5.328 -2.676 0.301 1.00 97.31 71 ASP A C 1
ATOM 564 O O . ASP A 1 71 ? 5.405 -3.797 -0.202 1.00 97.31 71 ASP A O 1
ATOM 568 N N . VAL A 1 72 ? 5.809 -1.595 -0.315 1.00 97.31 72 VAL A N 1
ATOM 569 C CA . VAL A 1 72 ? 6.479 -1.620 -1.628 1.00 97.31 72 VAL A CA 1
ATOM 570 C C . VAL A 1 72 ? 7.713 -2.527 -1.599 1.00 97.31 72 VAL A C 1
ATOM 572 O O . VAL A 1 72 ? 7.970 -3.262 -2.550 1.00 97.31 72 VAL A O 1
ATOM 575 N N . SER A 1 73 ? 8.427 -2.566 -0.469 1.00 96.38 73 SER A N 1
ATOM 576 C CA . SER A 1 73 ? 9.614 -3.413 -0.262 1.00 96.38 73 SER A CA 1
ATOM 577 C C . SER A 1 73 ? 9.323 -4.917 -0.353 1.00 96.38 73 SER A C 1
ATOM 579 O O . SER A 1 73 ? 10.216 -5.742 -0.591 1.00 96.38 73 SER A O 1
ATOM 581 N N . HIS A 1 74 ? 8.061 -5.315 -0.172 1.00 95.88 74 HIS A N 1
ATOM 582 C CA . HIS A 1 74 ? 7.641 -6.686 -0.409 1.00 95.88 74 HIS A CA 1
ATOM 583 C C . HIS A 1 74 ? 7.740 -7.066 -1.894 1.00 95.88 74 HIS A C 1
ATOM 585 O O . HIS A 1 74 ? 8.117 -8.203 -2.179 1.00 95.88 74 HIS A O 1
ATOM 591 N N . TYR A 1 75 ? 7.485 -6.124 -2.801 1.00 96.44 75 TYR A N 1
ATOM 592 C CA . TYR A 1 75 ? 7.424 -6.344 -4.249 1.00 96.44 75 TYR A CA 1
ATOM 593 C C . TYR A 1 75 ? 8.706 -5.934 -4.977 1.00 96.44 75 TYR A C 1
ATOM 595 O O . TYR A 1 75 ? 9.096 -6.599 -5.929 1.00 96.44 75 TYR A O 1
ATOM 603 N N . VAL A 1 76 ? 9.384 -4.886 -4.510 1.00 97.50 76 VAL A N 1
ATOM 604 C CA . VAL A 1 76 ? 10.637 -4.390 -5.093 1.00 97.50 76 VAL A CA 1
ATOM 605 C C . VAL A 1 76 ? 11.804 -4.843 -4.221 1.00 97.50 76 VAL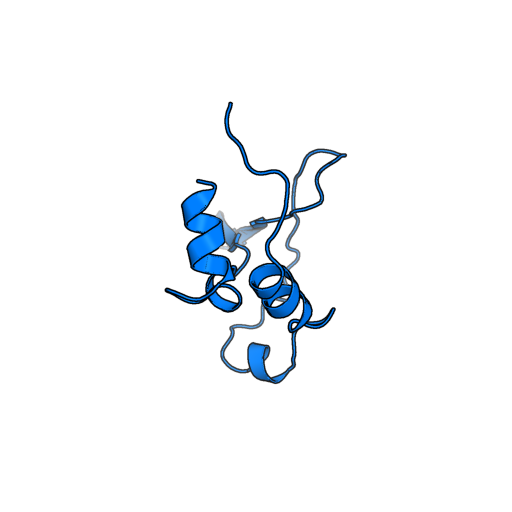 A C 1
ATOM 607 O O . VAL A 1 76 ? 11.909 -4.440 -3.057 1.00 97.50 76 VAL A O 1
ATOM 610 N N . LYS A 1 77 ? 12.656 -5.730 -4.743 1.00 97.31 77 LYS A N 1
ATOM 611 C CA . LYS A 1 77 ? 13.794 -6.301 -4.012 1.00 97.31 77 LYS A CA 1
ATOM 612 C C . LYS A 1 77 ? 15.102 -5.620 -4.396 1.00 97.31 77 LYS A C 1
ATOM 614 O O . LYS A 1 77 ? 15.313 -5.324 -5.566 1.00 97.31 77 LYS A O 1
ATOM 619 N N . PRO A 1 78 ? 16.031 -5.444 -3.439 1.00 97.75 78 PRO A N 1
ATOM 620 C CA . PRO A 1 78 ? 17.317 -4.827 -3.735 1.00 97.75 78 PRO A CA 1
ATOM 621 C C . PRO A 1 78 ? 18.036 -5.498 -4.910 1.00 97.75 78 PRO A C 1
ATOM 623 O O . PRO A 1 78 ? 18.272 -6.710 -4.891 1.00 97.75 78 PRO A O 1
ATOM 626 N N . ASN A 1 79 ? 18.472 -4.682 -5.864 1.00 97.06 79 ASN A N 1
ATOM 627 C CA . ASN A 1 79 ? 19.176 -5.034 -7.097 1.00 97.06 79 ASN A CA 1
ATOM 628 C C . ASN A 1 79 ? 18.359 -5.823 -8.136 1.00 97.06 79 ASN A C 1
ATOM 630 O O . ASN A 1 79 ? 18.958 -6.359 -9.072 1.00 97.06 79 ASN A O 1
ATOM 634 N N . ASP A 1 80 ? 17.034 -5.930 -7.999 1.00 97.12 80 ASP A N 1
ATOM 635 C CA . ASP A 1 80 ? 16.194 -6.475 -9.069 1.00 97.12 80 ASP A CA 1
ATOM 636 C C . ASP A 1 80 ? 15.900 -5.428 -10.164 1.00 97.12 80 ASP A C 1
ATOM 638 O O . ASP A 1 80 ? 16.270 -4.257 -10.059 1.00 97.12 80 ASP A O 1
ATOM 642 N N . HIS A 1 81 ? 15.253 -5.854 -11.252 1.00 97.06 81 HIS A N 1
ATOM 643 C CA . HIS A 1 81 ? 14.930 -4.960 -12.369 1.00 97.06 81 HIS A CA 1
ATOM 644 C C . HIS A 1 81 ? 14.016 -3.794 -11.962 1.00 97.06 81 HIS A C 1
ATOM 646 O O . HIS A 1 81 ? 14.146 -2.711 -12.525 1.00 97.06 81 HIS A O 1
ATOM 652 N N . LEU A 1 82 ? 13.112 -3.997 -10.997 1.00 97.50 82 LEU A N 1
ATOM 653 C CA . LEU A 1 82 ? 12.202 -2.957 -10.517 1.00 97.50 82 LEU A CA 1
ATOM 654 C C . LEU A 1 82 ? 12.946 -1.936 -9.648 1.00 97.50 82 LEU A C 1
ATOM 656 O O . LEU A 1 82 ? 12.709 -0.742 -9.790 1.00 97.50 82 LEU A O 1
ATOM 660 N N . ASP A 1 83 ? 13.863 -2.383 -8.792 1.00 97.81 83 ASP A N 1
ATOM 661 C CA . ASP A 1 83 ? 14.684 -1.536 -7.923 1.00 97.81 83 ASP A CA 1
ATOM 662 C C . ASP A 1 83 ? 15.659 -0.680 -8.729 1.00 97.81 83 ASP A C 1
ATOM 664 O O . ASP A 1 83 ? 15.714 0.538 -8.557 1.00 97.81 83 ASP A O 1
ATOM 668 N N . LEU A 1 84 ? 16.387 -1.301 -9.661 1.00 96.38 84 LEU A N 1
ATOM 669 C CA . LEU A 1 84 ? 17.312 -0.582 -10.537 1.00 96.38 84 LEU A CA 1
ATOM 670 C C . LEU A 1 84 ? 16.585 0.497 -11.344 1.00 96.38 84 LEU A C 1
ATOM 672 O O . LEU A 1 84 ? 17.096 1.608 -11.499 1.00 96.38 84 LEU A O 1
ATOM 676 N N . GLU A 1 85 ? 15.381 0.188 -11.822 1.00 96.25 85 GLU A N 1
ATOM 677 C CA . GLU A 1 85 ? 14.571 1.136 -12.574 1.00 96.25 85 GLU A CA 1
ATOM 678 C C . GLU A 1 85 ? 13.928 2.214 -11.689 1.00 96.25 85 GLU A C 1
ATOM 680 O O . GLU A 1 85 ? 13.833 3.371 -12.097 1.00 96.25 85 GLU A O 1
ATOM 685 N N . ALA A 1 86 ? 13.528 1.889 -10.459 1.00 95.31 86 ALA A N 1
ATOM 686 C CA . ALA A 1 86 ? 13.058 2.885 -9.500 1.00 95.31 86 ALA A CA 1
ATOM 687 C C . ALA A 1 86 ? 14.171 3.891 -9.159 1.00 95.31 86 ALA A C 1
ATOM 689 O O . ALA A 1 86 ? 13.935 5.098 -9.162 1.00 95.31 86 ALA A O 1
ATOM 690 N N . GLN A 1 87 ? 15.401 3.411 -8.937 1.00 94.50 87 GLN A N 1
ATOM 691 C CA . GLN A 1 87 ? 16.566 4.260 -8.668 1.00 94.50 87 GLN A CA 1
ATOM 692 C C . GLN A 1 87 ? 16.957 5.134 -9.865 1.00 94.50 87 GLN A C 1
ATOM 694 O O . GLN A 1 87 ? 17.412 6.258 -9.668 1.00 94.50 87 GLN A O 1
ATOM 699 N N . SER A 1 88 ? 16.784 4.650 -11.100 1.00 92.94 88 SER A N 1
ATOM 700 C CA . SER A 1 88 ? 17.118 5.416 -12.311 1.00 92.94 88 SER A CA 1
ATOM 701 C C . SER A 1 88 ? 16.182 6.613 -12.546 1.00 92.94 88 SER A C 1
ATOM 703 O O . SER A 1 88 ? 16.556 7.556 -13.250 1.00 92.94 88 SER A O 1
ATOM 705 N N . ARG A 1 89 ? 14.977 6.577 -11.959 1.00 91.81 89 ARG A N 1
ATOM 706 C CA . ARG A 1 89 ? 13.896 7.562 -12.141 1.00 91.81 89 ARG A CA 1
ATOM 707 C C . ARG A 1 89 ? 13.734 8.554 -10.986 1.00 91.81 89 ARG A C 1
ATOM 709 O O . ARG A 1 89 ? 12.973 9.508 -11.154 1.00 91.81 89 ARG A O 1
ATOM 716 N N . ALA A 1 90 ? 14.390 8.307 -9.852 1.00 84.62 90 ALA A N 1
ATOM 717 C CA . ALA A 1 90 ? 14.358 9.158 -8.660 1.00 84.62 90 ALA A CA 1
ATOM 718 C C . ALA A 1 90 ? 15.094 10.492 -8.875 1.00 84.62 90 ALA A C 1
ATOM 720 O O . ALA A 1 90 ? 14.582 11.522 -8.380 1.00 84.62 90 ALA A O 1
#

Sequence (90 aa):
HGINDKWDKDVLDAASAFGSQVEEKDKTSRVDYRDLPFVTIDGDDAKDFDDAVYGYQMDNGQWKLFVAIADVSHYVKPNDHLDLEAQSRA